Protein 6G67 (pdb70)

Secondary structure (DSSP, 8-state):
-HHHHHHHHHHHHHHHHHHHHHHHHHHHH-/-HHHHHHHHHHHHHHHHHHHHHHHHHHHH-

B-factor: mean 30.67, std 11.09, range [13.63, 71.65]

Solvent-accessible surface area: 4424 Å² total; per-residue (Å²): 62,149,102,0,92,56,34,55,92,94,5,96,53,31,79,104,92,1,136,54,29,62,123,94,0,107,74,66,118,91,86,89,79,54,92,0,97,120,61,36,52,116,2,92,143,72,31,54,142,0,97,120,32,40,62,117,7,114,174,89

Structure (mmCIF, N/CA/C/O backbone):
data_6G67
#
_entry.id   6G67
#
_cell.length_a   48.110
_cell.length_b   48.110
_cell.length_c   126.969
_cell.angle_alpha   90.000
_cell.angle_beta   90.000
_cell.angle_gamma   90.000
#
_symmetry.space_group_name_H-M   'I 4 2 2'
#
loop_
_entity.id
_entity.type
_entity.pdbx_description
1 polymer CC-Type2-II
2 non-polymer GLYCEROL
3 water water
#
loop_
_atom_site.group_PDB
_atom_site.id
_atom_site.type_symbol
_atom_site.label_atom_id
_atom_site.label_alt_id
_atom_site.label_comp_id
_atom_site.label_asym_id
_atom_site.label_entity_id
_atom_site.label_seq_id
_atom_site.pdbx_PDB_ins_code
_atom_site.Cartn_x
_atom_site.Cartn_y
_atom_site.Cartn_z
_atom_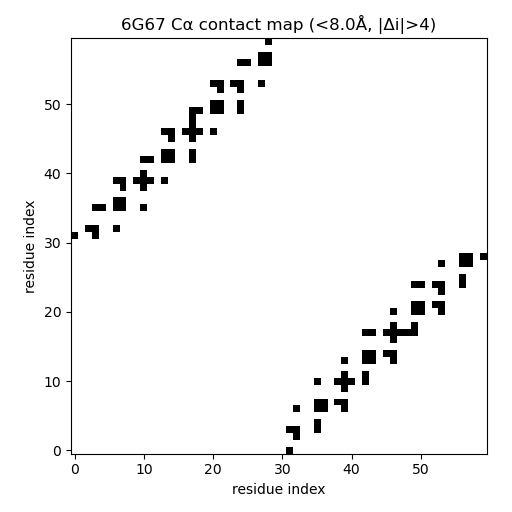site.occupancy
_atom_site.B_iso_or_equiv
_atom_site.auth_seq_id
_atom_site.auth_comp_id
_atom_site.auth_asym_id
_atom_site.auth_atom_id
_atom_site.pdbx_PDB_model_num
ATOM 4 N N . GLY A 1 2 ? 48.325 62.850 1.760 1.00 30.19 1 GLY A N 1
ATOM 5 C CA . GLY A 1 2 ? 47.237 61.952 1.430 1.00 26.37 1 GLY A CA 1
ATOM 6 C C . GLY A 1 2 ? 46.366 61.619 2.612 1.00 30.00 1 GLY A C 1
ATOM 7 O O . GLY A 1 2 ? 46.805 61.711 3.755 1.00 27.88 1 GLY A O 1
ATOM 8 N N . GLU A 1 3 ? 45.132 61.210 2.339 1.00 24.69 2 GLU A N 1
ATOM 9 C CA . GLU A 1 3 ? 44.195 60.946 3.415 1.00 29.41 2 GLU A CA 1
ATOM 10 C C . GLU A 1 3 ? 44.610 59.738 4.240 1.00 26.68 2 GLU A C 1
ATOM 11 O O . GLU A 1 3 ? 44.399 59.725 5.435 1.00 22.90 2 GLU A O 1
ATOM 17 N N . ILE A 1 4 ? 45.186 58.708 3.623 1.00 19.74 3 ILE A N 1
ATOM 18 C CA A ILE A 1 4 ? 45.601 57.528 4.392 0.68 19.94 3 ILE A CA 1
ATOM 19 C CA B ILE A 1 4 ? 45.580 57.539 4.407 0.32 20.01 3 ILE A CA 1
ATOM 20 C C . ILE A 1 4 ? 46.755 57.862 5.342 1.00 24.58 3 ILE A C 1
ATOM 21 O O . ILE A 1 4 ? 46.714 57.505 6.529 1.00 22.44 3 ILE A O 1
ATOM 30 N N . ALA A 1 5 ? 47.777 58.560 4.832 1.00 23.02 4 ALA A N 1
ATOM 31 C CA . ALA A 1 5 ? 48.917 58.948 5.665 1.00 21.88 4 ALA A CA 1
ATOM 32 C C . ALA A 1 5 ? 48.437 59.831 6.819 1.00 23.54 4 ALA A C 1
ATOM 33 O O . ALA A 1 5 ? 48.881 59.699 7.950 1.00 20.79 4 ALA A O 1
ATOM 35 N N . GLN A 1 6 ? 47.511 60.731 6.534 1.00 22.75 5 GLN A N 1
ATOM 36 C CA A GLN A 1 6 ? 47.002 61.618 7.575 0.35 23.41 5 GLN A CA 1
ATOM 37 C CA B GLN A 1 6 ? 46.958 61.627 7.546 0.31 23.44 5 GLN A CA 1
ATOM 38 C CA C GLN A 1 6 ? 47.007 61.619 7.573 0.33 23.42 5 GLN A CA 1
ATOM 39 C C . GLN A 1 6 ? 46.236 60.841 8.644 1.00 26.36 5 GLN A C 1
ATOM 40 O O . GLN A 1 6 ? 46.401 61.103 9.846 1.00 22.23 5 GLN A O 1
ATOM 56 N N . ALA A 1 7 ? 45.436 59.870 8.235 1.00 17.42 6 ALA A N 1
ATOM 57 C CA . ALA A 1 7 ? 44.717 59.039 9.206 1.00 20.81 6 ALA A CA 1
ATOM 58 C C . ALA A 1 7 ? 45.693 58.222 10.047 1.00 23.07 6 ALA A C 1
ATOM 59 O O . ALA A 1 7 ? 45.461 57.992 11.239 1.00 19.31 6 ALA A O 1
ATOM 61 N N . ILE A 1 8 ? 46.774 57.754 9.433 1.00 22.09 7 ILE A N 1
ATOM 62 C CA . ILE A 1 8 ? 47.791 57.020 10.195 1.00 17.42 7 ILE A CA 1
ATOM 63 C C . ILE A 1 8 ? 48.453 57.962 11.223 1.00 24.58 7 ILE A C 1
ATOM 64 O O . ILE A 1 8 ? 48.716 57.574 12.372 1.00 21.86 7 ILE A O 1
ATOM 69 N N . LYS A 1 9 ? 48.693 59.210 10.833 1.00 18.75 8 LYS A N 1
ATOM 70 C CA . LYS A 1 9 ? 49.195 60.191 11.800 1.00 19.12 8 LYS A CA 1
ATOM 71 C C . LYS A 1 9 ? 48.223 60.428 12.939 1.00 23.77 8 LYS A C 1
ATOM 72 O O . LYS A 1 9 ? 48.645 60.693 14.069 1.00 22.39 8 LYS A O 1
ATOM 78 N N . GLU A 1 10 ? 46.920 60.359 12.672 1.00 20.80 9 GLU A N 1
ATOM 79 C CA A GLU A 1 10 ? 45.939 60.545 13.743 0.57 21.17 9 GLU A CA 1
ATOM 80 C CA B GLU A 1 10 ? 45.940 60.547 13.743 0.43 21.22 9 GLU A CA 1
ATOM 81 C C . GLU A 1 10 ? 46.042 59.423 14.771 1.00 25.28 9 GLU A C 1
ATOM 82 O O . GLU A 1 10 ? 45.865 59.644 15.978 1.00 18.93 9 GLU A O 1
ATOM 93 N N . ILE A 1 11 ? 46.314 58.212 14.297 1.00 19.99 10 ILE A N 1
ATOM 94 C CA . ILE A 1 11 ? 46.580 57.103 15.216 1.00 20.71 10 ILE A CA 1
ATOM 95 C C . ILE A 1 11 ? 47.826 57.390 16.078 1.00 20.08 10 ILE A C 1
ATOM 96 O O . ILE A 1 11 ? 47.800 57.178 17.297 1.00 22.11 10 ILE A O 1
ATOM 101 N N . ALA A 1 12 ? 48.903 57.889 15.462 1.00 18.40 11 ALA A N 1
ATOM 102 C CA . ALA A 1 12 ? 50.120 58.186 16.227 1.00 19.45 11 ALA A CA 1
ATOM 103 C C . ALA A 1 12 ? 49.827 59.235 17.302 1.00 19.79 11 ALA A C 1
ATOM 104 O O . ALA A 1 12 ? 50.280 59.095 18.444 1.00 22.35 11 ALA A O 1
ATOM 106 N N . LYS A 1 13 ? 49.051 60.262 16.967 1.00 21.87 12 LYS A N 1
ATOM 107 C CA . LYS A 1 13 ? 48.708 61.282 17.970 1.00 21.76 12 LYS A CA 1
ATOM 108 C C . LYS A 1 13 ? 47.918 60.683 19.107 1.00 23.69 12 LYS A C 1
ATOM 109 O O . LYS A 1 13 ? 48.093 61.072 20.272 1.00 21.64 12 LYS A O 1
ATOM 115 N N . ALA A 1 14 ? 47.026 59.754 18.786 1.00 22.28 13 ALA A N 1
ATOM 116 C CA . ALA A 1 14 ? 46.228 59.136 19.838 1.00 23.19 13 ALA A CA 1
ATOM 117 C C . ALA A 1 14 ? 47.103 58.282 20.737 1.00 20.87 13 ALA A C 1
ATOM 118 O O . ALA A 1 14 ? 46.899 58.221 21.959 1.00 20.50 13 ALA A O 1
ATOM 120 N N . ILE A 1 15 ? 48.062 57.594 20.127 1.00 16.97 14 ILE A N 1
ATOM 121 C CA . ILE A 1 15 ? 48.979 56.756 20.900 1.00 19.93 14 ILE A CA 1
ATOM 122 C C . ILE A 1 15 ? 49.821 57.640 21.837 1.00 20.45 14 ILE A C 1
ATOM 123 O O . ILE A 1 15 ? 50.066 57.283 22.995 1.00 22.11 14 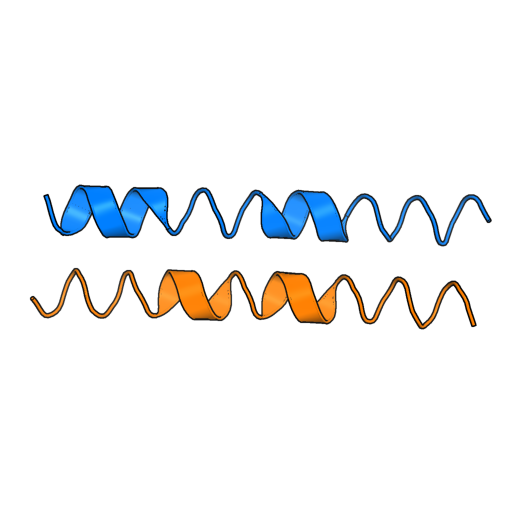ILE A O 1
ATOM 128 N N . LYS A 1 16 ? 50.231 58.812 21.369 1.00 19.95 15 LYS A N 1
ATOM 129 C CA . LYS A 1 16 ? 50.886 59.760 22.290 1.00 20.86 15 LYS A CA 1
ATOM 130 C C . LYS A 1 16 ? 50.006 60.118 23.481 1.00 25.56 15 LYS A C 1
ATOM 131 O O . LYS A 1 16 ? 50.494 60.257 24.609 1.00 24.63 15 LYS A O 1
ATOM 137 N N . GLU A 1 17 ? 48.708 60.263 23.245 1.00 21.51 16 GLU A N 1
ATOM 138 C CA . GLU A 1 17 ? 47.813 60.624 24.332 1.00 22.37 16 GLU A CA 1
ATOM 139 C C . GLU A 1 17 ? 47.783 59.538 25.390 1.00 26.07 16 GLU A C 1
ATOM 140 O O . GLU A 1 17 ? 47.658 59.833 26.580 1.00 20.90 16 GLU A O 1
ATOM 146 N N . ILE A 1 18 ? 47.900 58.288 24.956 1.00 20.85 17 ILE A N 1
ATOM 147 C CA A ILE A 1 18 ? 48.004 57.191 25.908 0.72 23.28 17 ILE A CA 1
ATOM 148 C CA B ILE A 1 18 ? 48.054 57.150 25.860 0.28 23.16 17 ILE A CA 1
ATOM 149 C C . ILE A 1 18 ? 49.292 57.319 26.733 1.00 20.58 17 ILE A C 1
ATOM 150 O O . ILE A 1 18 ? 49.257 57.120 27.955 1.00 21.23 17 ILE A O 1
ATOM 159 N N . ALA A 1 19 ? 50.407 57.666 26.095 1.00 17.85 18 ALA A N 1
ATOM 160 C CA . ALA A 1 19 ? 51.660 57.858 26.845 1.00 19.75 18 ALA A CA 1
ATOM 161 C C . ALA A 1 19 ? 51.487 58.931 27.941 1.00 25.44 18 ALA A C 1
ATOM 162 O O . ALA A 1 19 ? 51.845 58.709 29.109 1.00 22.45 18 ALA A O 1
ATOM 164 N N . TRP A 1 20 ? 50.903 60.074 27.584 1.00 24.42 19 TRP A N 1
ATOM 165 C CA . TRP A 1 20 ? 50.678 61.143 28.566 1.00 23.69 19 TRP A CA 1
ATOM 166 C C . TRP A 1 20 ? 49.825 60.671 29.730 1.00 27.88 19 TRP A C 1
ATOM 167 O O . TRP A 1 20 ? 50.082 61.033 30.878 1.00 26.40 19 TRP A O 1
ATOM 178 N N . ALA A 1 21 ? 48.799 59.879 29.438 1.00 23.40 20 ALA A N 1
ATOM 179 C CA . ALA A 1 21 ? 47.921 59.368 30.491 1.00 23.50 20 ALA A CA 1
ATOM 180 C C . ALA A 1 21 ? 48.666 58.411 31.429 1.00 26.06 20 ALA A C 1
ATOM 181 O O . ALA A 1 21 ? 48.481 58.457 32.651 1.00 22.84 20 ALA A O 1
ATOM 183 N N . ILE A 1 22 ? 49.518 57.553 30.871 1.00 19.85 21 ILE A N 1
ATOM 184 C CA A ILE A 1 22 ? 50.319 56.656 31.695 0.86 22.42 21 ILE A CA 1
ATOM 185 C CA B ILE A 1 22 ? 50.338 56.664 31.689 0.14 22.35 21 ILE A CA 1
ATOM 186 C C . ILE A 1 22 ? 51.282 57.483 32.572 1.00 24.01 21 ILE A C 1
ATOM 187 O O . ILE A 1 22 ? 51.523 57.152 33.743 1.00 24.07 21 ILE A O 1
ATOM 196 N N . LYS A 1 23 ? 51.813 58.574 32.038 1.00 24.90 22 LYS A N 1
ATOM 197 C CA . LYS A 1 23 ? 52.687 59.423 32.861 1.00 26.72 22 LYS A CA 1
ATOM 198 C C . LYS A 1 23 ? 51.929 59.981 34.064 1.00 29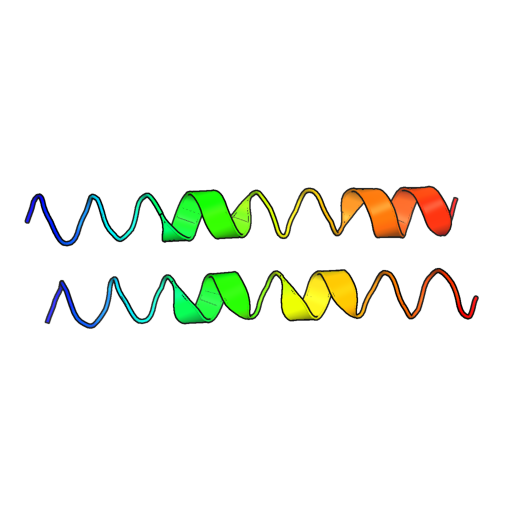.77 22 LYS A C 1
ATOM 199 O O . LYS A 1 23 ? 52.494 60.116 35.167 1.00 27.73 22 LYS A O 1
ATOM 205 N N . GLU A 1 24 ? 50.642 60.258 33.879 1.00 24.41 23 GLU A N 1
ATOM 206 C CA . GLU A 1 24 ? 49.820 60.749 34.979 1.00 31.29 23 GLU A CA 1
ATOM 207 C C . GLU A 1 24 ? 49.662 59.694 36.046 1.00 36.37 23 GLU A C 1
ATOM 208 O O . GLU A 1 24 ? 49.626 60.017 37.225 1.00 29.26 23 GLU A O 1
ATOM 214 N N . ILE A 1 25 ? 49.548 58.433 35.642 1.00 27.32 24 ILE A N 1
ATOM 215 C CA . ILE A 1 25 ? 49.491 57.355 36.626 1.00 30.11 24 ILE A CA 1
ATOM 216 C C . ILE A 1 25 ? 50.807 57.283 37.401 1.00 31.15 24 ILE A C 1
ATOM 217 O O . ILE A 1 25 ? 50.805 57.142 38.624 1.00 34.41 24 ILE A O 1
ATOM 222 N N . ALA A 1 26 ? 51.929 57.401 36.695 1.00 25.47 25 ALA A N 1
ATOM 223 C CA . ALA A 1 26 ? 53.227 57.374 37.367 1.00 29.94 25 ALA A CA 1
ATOM 224 C C . ALA A 1 26 ? 53.291 58.470 38.423 1.00 39.81 25 ALA A C 1
ATOM 225 O O . ALA A 1 26 ? 53.682 58.224 39.572 1.00 35.51 25 ALA A O 1
ATOM 227 N N . GLN A 1 27 ? 52.882 59.678 38.050 1.00 29.05 26 GLN A N 1
ATOM 228 C CA . GLN A 1 27 ? 52.947 60.788 39.008 1.00 35.61 26 GLN A CA 1
ATOM 229 C C . GLN A 1 27 ? 51.975 60.603 40.177 1.00 34.52 26 GLN A C 1
ATOM 230 O O . GLN A 1 27 ? 52.287 60.978 41.323 1.00 33.69 26 GLN A O 1
ATOM 236 N N . ALA A 1 28 ? 50.815 60.011 39.909 1.00 33.84 27 ALA A N 1
ATOM 237 C CA . ALA A 1 28 ? 49.848 59.760 40.975 1.00 36.63 27 ALA A CA 1
ATOM 238 C C . ALA A 1 28 ? 50.392 58.732 41.956 1.00 42.33 27 ALA A C 1
ATOM 239 O O . ALA A 1 28 ? 50.122 58.813 43.154 1.00 34.69 27 ALA A O 1
ATOM 241 N N . ILE A 1 29 ? 51.163 57.767 41.459 1.00 35.43 28 ILE A N 1
ATOM 242 C CA . ILE A 1 29 ? 51.809 56.810 42.354 1.00 32.58 28 ILE A CA 1
ATOM 243 C C . ILE A 1 29 ? 52.914 57.491 43.164 1.00 37.94 28 ILE A C 1
ATOM 244 O O . ILE A 1 29 ? 53.023 57.273 44.378 1.00 37.70 28 ILE A O 1
ATOM 249 N N . LYS A 1 30 ? 53.714 58.332 42.509 1.00 30.54 29 L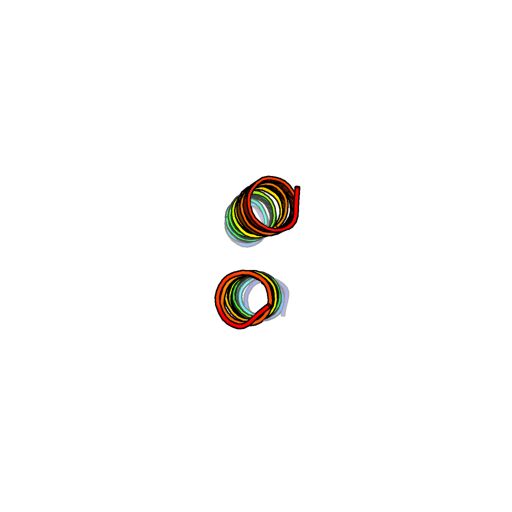YS A N 1
ATOM 250 C CA . LYS A 1 30 ? 54.801 59.023 43.210 1.00 38.40 29 LYS A CA 1
ATOM 251 C C . LYS A 1 30 ? 54.254 59.948 44.296 1.00 52.88 29 LYS A C 1
ATOM 252 O O . LYS A 1 30 ? 54.959 60.270 45.256 1.00 44.02 29 LYS A O 1
ATOM 258 N N . GLY A 1 31 ? 52.995 60.356 44.152 1.00 42.80 30 GLY A N 1
ATOM 259 C CA . GLY A 1 31 ? 52.361 61.236 45.121 1.00 48.67 30 GLY A CA 1
ATOM 260 C C . GLY A 1 31 ? 51.455 60.499 46.091 1.00 54.06 30 GLY A C 1
ATOM 261 O O . GLY A 1 31 ? 51.343 59.275 46.023 1.00 57.78 30 GLY A O 1
ATOM 266 N N . GLY B 1 2 ? 58.728 58.468 1.848 1.00 32.14 1 GLY B N 1
ATOM 267 C CA . GLY B 1 2 ? 57.323 58.564 1.488 1.00 29.10 1 GLY B CA 1
ATOM 268 C C . GLY B 1 2 ? 56.439 58.899 2.670 1.00 27.33 1 GLY B C 1
ATOM 269 O O . GLY B 1 2 ? 56.786 58.601 3.815 1.00 26.81 1 GLY B O 1
ATOM 270 N N . GLU B 1 3 ? 55.291 59.513 2.394 1.00 26.08 2 GLU B N 1
ATOM 271 C CA . GLU B 1 3 ? 54.428 59.994 3.460 1.00 25.21 2 GLU B CA 1
ATOM 272 C C . GLU B 1 3 ? 53.865 58.843 4.281 1.00 21.98 2 GLU B C 1
ATOM 273 O O . GLU B 1 3 ? 53.728 58.973 5.490 1.00 20.82 2 GLU B O 1
ATOM 279 N N . ILE B 1 4 ? 53.531 57.722 3.649 1.00 21.53 3 ILE B N 1
ATOM 280 C CA A ILE B 1 4 ? 52.986 56.629 4.446 0.67 22.08 3 ILE B CA 1
ATOM 281 C CA B ILE B 1 4 ? 53.019 56.559 4.379 0.33 22.07 3 ILE B CA 1
ATOM 282 C C . ILE B 1 4 ? 54.067 55.977 5.329 1.00 21.73 3 ILE B C 1
ATOM 283 O O . ILE B 1 4 ? 53.788 55.712 6.510 1.00 21.89 3 ILE B O 1
ATOM 292 N N . ALA B 1 5 ? 55.285 55.770 4.822 1.00 20.40 4 ALA B N 1
ATOM 293 C CA . ALA B 1 5 ? 56.362 55.260 5.683 1.00 19.39 4 ALA B CA 1
ATOM 294 C C . ALA B 1 5 ? 56.631 56.206 6.871 1.00 24.36 4 ALA B C 1
ATOM 295 O O . ALA B 1 5 ? 56.797 55.740 8.002 1.00 23.43 4 ALA B O 1
ATOM 297 N N . GLN B 1 6 ? 56.672 57.511 6.609 1.00 29.07 5 GLN B N 1
ATOM 298 C CA A GLN B 1 6 ? 56.856 58.492 7.665 0.55 27.68 5 GLN B CA 1
ATOM 299 C CA B GLN B 1 6 ? 56.780 58.524 7.659 0.45 27.68 5 GLN B CA 1
ATOM 300 C C . GLN B 1 6 ? 55.733 58.429 8.708 1.00 29.97 5 GLN B C 1
ATOM 301 O O . GLN B 1 6 ? 56.023 58.473 9.903 1.00 24.83 5 GLN B O 1
ATOM 312 N N . ALA B 1 7 ? 54.490 58.291 8.261 1.00 20.03 6 ALA B N 1
ATOM 313 C CA . ALA B 1 7 ? 53.391 58.179 9.207 1.00 20.80 6 ALA B CA 1
ATOM 314 C C . ALA B 1 7 ? 53.546 56.934 10.071 1.00 19.92 6 ALA B C 1
ATOM 315 O O . ALA B 1 7 ? 53.305 56.972 11.284 1.00 20.16 6 ALA B O 1
ATOM 317 N N . ILE B 1 8 ? 53.929 55.828 9.439 1.00 19.14 7 ILE B N 1
ATOM 318 C CA . ILE B 1 8 ? 54.185 54.604 10.197 1.00 17.62 7 ILE B CA 1
ATOM 319 C C . ILE B 1 8 ? 55.307 54.833 11.223 1.00 20.94 7 ILE B C 1
ATOM 320 O O . ILE B 1 8 ? 55.204 54.397 12.378 1.00 19.92 7 ILE B O 1
ATOM 325 N N . LYS B 1 9 ? 56.363 55.533 10.823 1.00 20.87 8 LYS B N 1
ATOM 326 C CA . LYS B 1 9 ? 57.437 55.846 11.764 1.00 22.78 8 LYS B CA 1
ATOM 327 C C . LYS B 1 9 ? 56.930 56.707 12.918 1.00 23.75 8 LYS B C 1
ATOM 328 O O . LYS B 1 9 ? 57.431 56.595 14.037 1.00 24.32 8 LYS B O 1
ATOM 334 N N . GLU B 1 10 ? 55.944 57.569 12.673 1.00 18.16 9 GLU B N 1
ATOM 335 C CA A GLU B 1 10 ? 55.388 58.396 13.742 0.62 17.94 9 GLU B CA 1
ATOM 336 C CA B GLU B 1 10 ? 55.410 58.393 13.749 0.38 18.06 9 GLU B CA 1
ATOM 337 C C . GLU B 1 10 ? 54.667 57.520 14.751 1.00 24.10 9 GLU B C 1
ATOM 338 O O . GLU B 1 10 ? 54.659 57.812 15.955 1.00 19.89 9 GLU B O 1
ATOM 349 N N . ILE B 1 11 ? 54.061 56.446 14.262 1.00 20.22 10 ILE B N 1
ATOM 350 C CA . ILE B 1 11 ? 53.455 55.487 15.171 1.00 23.90 10 ILE B CA 1
ATOM 351 C C . ILE B 1 11 ? 54.528 54.835 16.041 1.00 19.89 10 ILE B C 1
ATOM 352 O O . ILE B 1 11 ? 54.348 54.705 17.246 1.00 21.12 10 ILE B O 1
ATOM 357 N N . ALA B 1 12 ? 55.646 54.433 15.440 1.00 19.28 11 ALA B N 1
ATOM 358 C CA . ALA B 1 12 ? 56.696 53.790 16.230 1.00 19.18 11 ALA B CA 1
ATOM 359 C C . ALA B 1 12 ? 57.210 54.745 17.321 1.00 22.27 11 ALA B C 1
ATOM 360 O O . ALA B 1 12 ? 57.395 54.323 18.464 1.00 22.40 11 ALA B O 1
ATOM 362 N N . LYS B 1 13 ? 57.403 56.028 16.996 1.00 19.73 12 LYS B N 1
ATOM 363 C CA . LYS B 1 13 ? 57.888 56.985 18.007 1.00 21.47 12 LYS B CA 1
ATOM 364 C C . LYS B 1 13 ? 56.897 57.163 19.160 1.00 24.10 12 LYS B C 1
ATOM 365 O O . LYS B 1 13 ? 57.303 57.315 20.326 1.00 23.21 12 LYS B O 1
ATOM 371 N N . ALA B 1 14 ? 55.604 57.153 18.844 1.00 18.73 13 ALA B N 1
ATOM 372 C CA . ALA B 1 14 ? 54.576 57.252 19.873 1.00 19.03 13 ALA B CA 1
ATOM 373 C C . ALA B 1 14 ? 54.591 56.035 20.793 1.00 18.42 13 ALA B C 1
ATOM 374 O O . ALA B 1 14 ? 54.400 56.154 22.025 1.00 20.63 13 ALA B O 1
ATOM 376 N N . ILE B 1 15 ? 54.814 54.865 20.207 1.00 17.96 14 ILE B N 1
ATOM 377 C CA . ILE B 1 15 ? 54.872 53.633 20.987 1.00 19.49 14 ILE B CA 1
ATOM 378 C C . ILE B 1 15 ? 56.085 53.712 21.916 1.00 20.64 14 ILE B C 1
ATOM 379 O O . ILE B 1 15 ? 56.013 53.311 23.073 1.00 20.13 14 ILE B O 1
ATOM 384 N N . LYS B 1 16 ? 57.179 54.281 21.425 1.00 20.25 15 LYS B N 1
ATOM 385 C CA . LYS B 1 16 ? 58.342 54.491 22.295 1.00 21.89 15 LYS B CA 1
ATOM 386 C C . LYS B 1 16 ? 58.013 55.399 23.478 1.00 21.07 15 LYS B C 1
ATOM 387 O O . LYS B 1 16 ? 58.562 55.222 24.572 1.00 20.68 15 LYS B O 1
ATOM 393 N N . GLU B 1 17 ? 57.135 56.377 23.281 1.00 18.22 16 GLU B N 1
ATOM 394 C CA A GLU B 1 17 ? 56.717 57.252 24.377 0.65 22.13 16 GLU B CA 1
ATOM 395 C CA B GLU B 1 17 ? 56.749 57.238 24.388 0.35 22.19 16 GLU B CA 1
ATOM 396 C C . GLU B 1 17 ? 55.947 56.449 25.410 1.00 25.26 16 GLU B C 1
ATOM 397 O O . GLU B 1 17 ? 56.068 56.686 26.605 1.00 21.00 16 GLU B O 1
ATOM 408 N N . ILE B 1 18 ? 55.139 55.501 24.946 1.00 17.26 17 ILE B N 1
ATOM 409 C CA . ILE B 1 18 ? 54.422 54.659 25.897 1.00 20.01 17 ILE B CA 1
ATOM 410 C C . ILE B 1 18 ? 55.420 53.825 26.715 1.00 21.84 17 ILE B C 1
ATOM 411 O O . ILE B 1 18 ? 55.272 53.719 27.941 1.00 21.36 17 ILE B O 1
ATOM 416 N N . ALA B 1 19 ? 56.441 53.268 26.062 1.00 19.08 18 ALA B N 1
ATOM 417 C CA . ALA B 1 19 ? 57.433 52.464 26.793 1.00 18.77 18 ALA B CA 1
ATOM 418 C C . ALA B 1 19 ? 58.103 53.296 27.884 1.00 25.30 18 ALA B C 1
ATOM 419 O O . ALA B 1 19 ? 58.270 52.834 29.009 1.00 21.93 18 ALA B O 1
ATOM 421 N N . TRP B 1 20 ? 58.461 54.533 27.555 1.00 22.20 19 TRP B N 1
ATOM 422 C CA . TRP B 1 20 ? 59.088 55.429 28.532 1.00 22.40 19 TRP B CA 1
ATOM 423 C C . TRP B 1 20 ? 58.183 55.699 29.726 1.00 24.49 19 TRP B C 1
ATOM 424 O O . TRP B 1 20 ? 58.640 55.700 30.886 1.00 25.67 19 TRP B O 1
ATOM 435 N N . ALA B 1 21 ? 56.898 55.923 29.457 1.00 18.30 20 ALA B N 1
ATOM 436 C CA . ALA B 1 21 ? 55.925 56.182 30.524 1.00 21.24 20 ALA B CA 1
ATOM 437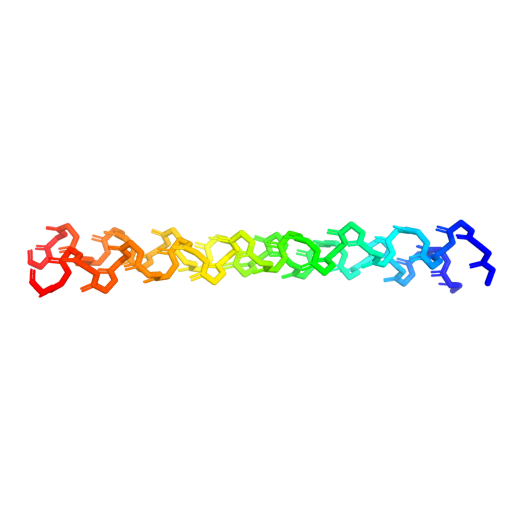 C C . ALA B 1 21 ? 55.757 54.967 31.417 1.00 22.41 20 ALA B C 1
ATOM 438 O O . ALA B 1 21 ? 55.646 55.094 32.638 1.00 23.71 20 ALA B O 1
ATOM 440 N N . ILE B 1 22 ? 55.747 53.783 30.810 1.00 20.75 21 ILE B N 1
ATOM 441 C CA . ILE B 1 22 ? 55.676 52.551 31.595 1.00 21.01 21 ILE B CA 1
ATOM 442 C C . ILE B 1 22 ? 56.938 52.417 32.456 1.00 23.37 21 ILE B C 1
ATOM 443 O O . ILE B 1 22 ? 56.878 51.979 33.612 1.00 28.93 21 ILE B O 1
ATOM 448 N N . LYS B 1 23 ? 58.076 52.842 31.922 1.00 20.85 22 LYS B N 1
ATOM 449 C CA . LYS B 1 23 ? 59.312 52.824 32.719 1.00 28.39 22 LYS B CA 1
ATOM 450 C C . LYS B 1 23 ? 59.155 53.699 33.954 1.00 31.62 22 LYS B C 1
ATOM 451 O O . LYS B 1 23 ? 59.668 53.378 35.038 1.00 30.70 22 LYS B O 1
ATOM 457 N N . GLU B 1 24 ? 58.437 54.804 33.816 1.00 25.41 23 GLU B N 1
ATOM 458 C CA A GLU B 1 24 ? 58.229 55.724 34.929 0.55 30.22 23 GLU B CA 1
ATOM 459 C CA B GLU B 1 24 ? 58.308 55.685 34.960 0.45 30.20 23 GLU B CA 1
ATOM 460 C C . GLU B 1 24 ? 57.413 55.061 36.025 1.00 36.79 23 GLU B C 1
ATOM 461 O O . GLU B 1 24 ? 57.627 55.284 37.221 1.00 35.13 23 GLU B O 1
ATOM 472 N N . ILE B 1 25 ? 56.439 54.264 35.606 1.00 29.15 24 ILE B N 1
ATOM 473 C CA A ILE B 1 25 ? 55.623 53.557 36.579 0.62 28.78 24 ILE B CA 1
ATOM 474 C CA B ILE B 1 25 ? 55.606 53.490 36.523 0.38 28.76 24 ILE B CA 1
ATOM 475 C C . ILE B 1 25 ? 56.474 52.569 37.372 1.00 31.58 24 ILE B C 1
ATOM 476 O O . ILE B 1 25 ? 56.284 52.427 38.579 1.00 33.70 24 ILE B O 1
ATOM 485 N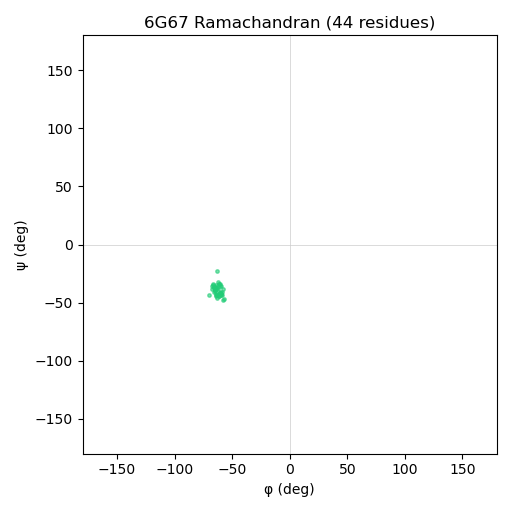 N . ALA B 1 26 ? 57.433 51.923 36.718 1.00 24.58 25 ALA B N 1
ATOM 486 C CA . ALA B 1 26 ? 58.331 51.023 37.437 1.00 30.32 25 ALA B CA 1
ATOM 487 C C . ALA B 1 26 ? 59.117 51.810 38.485 1.00 34.04 25 ALA B C 1
ATOM 488 O O . ALA B 1 26 ? 59.259 51.365 39.623 1.00 31.79 25 ALA B O 1
ATOM 490 N N . GLN B 1 27 ? 59.619 52.981 38.101 1.00 30.72 26 GLN B N 1
ATOM 491 C CA . GLN B 1 27 ? 60.337 53.847 39.046 1.00 27.61 26 GLN B CA 1
ATOM 492 C C . GLN B 1 27 ? 59.454 54.238 40.219 1.00 32.63 26 GLN B C 1
ATOM 493 O O . GLN B 1 27 ? 59.911 54.268 41.367 1.00 31.84 26 GLN B O 1
ATOM 499 N N . ALA B 1 28 ? 58.197 54.562 39.928 1.00 32.43 27 ALA B N 1
ATOM 500 C CA . ALA B 1 28 ? 57.255 54.980 40.959 1.00 35.91 27 ALA B CA 1
ATOM 501 C C . ALA B 1 28 ? 57.006 53.858 41.952 1.00 39.68 27 ALA B C 1
ATOM 502 O O . ALA B 1 28 ? 57.021 54.078 43.165 1.00 38.22 27 ALA B O 1
ATOM 504 N N . ILE B 1 29 ? 56.777 52.652 41.446 1.00 34.99 28 ILE B N 1
ATOM 505 C CA A ILE B 1 29 ? 56.554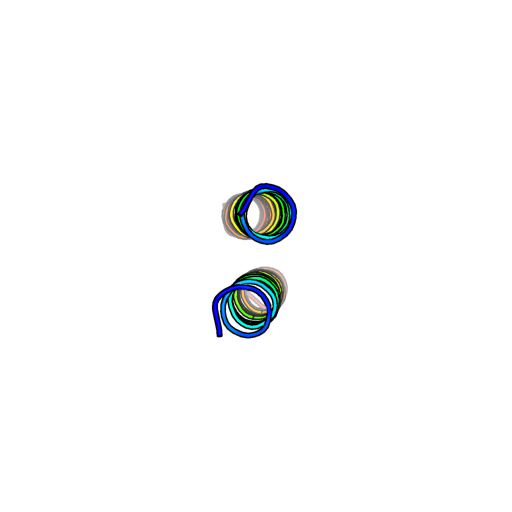 51.502 42.312 0.23 34.18 28 ILE B CA 1
ATOM 506 C CA B ILE B 1 29 ? 56.557 51.496 42.307 0.14 34.20 28 ILE B CA 1
ATOM 507 C CA C ILE B 1 29 ? 56.555 51.499 42.310 0.63 34.11 28 ILE B CA 1
ATOM 508 C C . ILE B 1 29 ? 57.781 51.227 43.176 1.00 37.59 28 ILE B C 1
ATOM 509 O O . ILE B 1 29 ? 57.671 51.080 44.397 1.00 42.30 28 ILE B O 1
ATOM 522 N N . LYS B 1 30 ? 58.953 51.172 42.546 1.00 36.31 29 LYS B N 1
ATOM 523 C CA . LYS B 1 30 ? 60.197 50.882 43.265 1.00 34.69 29 LYS B CA 1
ATOM 524 C C . LYS B 1 30 ? 60.482 51.915 44.364 1.00 5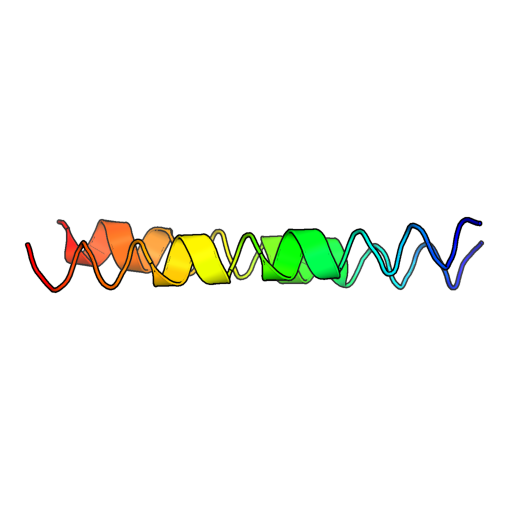2.85 29 LYS B C 1
ATOM 525 O O . LYS B 1 30 ? 60.990 51.567 45.433 1.00 46.93 29 LYS B O 1
ATOM 531 N N . GLY B 1 31 ? 60.138 53.174 44.109 1.00 41.91 30 GLY B N 1
ATOM 532 C CA . GLY B 1 31 ? 60.329 54.238 45.083 1.00 44.32 30 GLY B CA 1
ATOM 533 C C . GLY B 1 31 ? 59.219 54.265 46.119 1.00 55.42 30 GLY B C 1
ATOM 534 O O . GLY B 1 31 ? 58.395 53.355 46.157 1.00 53.20 30 GLY B O 1
#

Radius of gyration: 14.06 Å; Cα contacts (8 Å, |Δi|>4): 79; chains: 2; bounding box: 16×11×44 Å

Sequence (60 aa):
GEIIAQQQAIKEEIAKAIKEIIAWAIIKEIAQAIKGGEIIAQQAIKEEIAKAIKEEIAWAIKEEIIAQAIIIKG

Foldseek 3Di:
DVVVVVVVVVVVVVVVVVVVVVVVVVVVVD/DVVVVVVVVVVVVVVVVVVVVVVVVVVVVD